Protein AF-A0AAE3QG99-F1 (afdb_monomer_lite)

pLDDT: mean 79.98, std 4.92, range [63.59, 88.38]

Structure (mmCIF, N/CA/C/O backbone):
data_AF-A0AAE3QG99-F1
#
_entry.id   AF-A0AAE3QG99-F1
#
loop_
_atom_site.group_PDB
_atom_site.id
_atom_site.type_symbol
_atom_site.label_atom_id
_atom_site.label_alt_id
_atom_site.label_comp_id
_atom_site.label_asym_id
_atom_site.label_entity_id
_atom_site.label_seq_id
_atom_site.pdbx_PDB_ins_code
_atom_site.Cartn_x
_atom_site.Cartn_y
_atom_site.Cartn_z
_atom_site.occupancy
_atom_site.B_iso_or_equiv
_atom_site.auth_seq_id
_atom_site.auth_comp_id
_atom_site.auth_asym_id
_atom_site.auth_atom_id
_atom_site.pdbx_PDB_model_num
ATOM 1 N N . PRO A 1 1 ? -5.738 2.197 25.351 1.00 63.59 1 PRO A N 1
ATOM 2 C CA . PRO A 1 1 ? -6.667 2.036 24.198 1.00 63.59 1 PRO A CA 1
ATOM 3 C C . PRO A 1 1 ? -6.330 2.986 23.037 1.00 63.59 1 PRO A C 1
ATOM 5 O O . PRO A 1 1 ? -6.102 2.501 21.938 1.00 63.59 1 PRO A O 1
ATOM 8 N N . VAL A 1 2 ? -6.209 4.296 23.289 1.00 74.62 2 VAL A N 1
ATOM 9 C CA . VAL A 1 2 ? -5.897 5.314 22.260 1.00 74.62 2 VAL A CA 1
ATOM 10 C C . VAL A 1 2 ? -4.531 5.086 21.601 1.00 74.62 2 VAL A C 1
ATOM 12 O O . VAL A 1 2 ? -4.449 5.044 20.381 1.00 74.62 2 VAL A O 1
ATOM 15 N N . ILE A 1 3 ? -3.484 4.822 22.392 1.00 79.38 3 ILE A N 1
ATOM 16 C CA . ILE A 1 3 ? -2.118 4.557 21.891 1.00 79.38 3 ILE A CA 1
ATOM 17 C C . ILE A 1 3 ? -2.089 3.383 20.900 1.00 79.38 3 ILE A C 1
ATOM 19 O O . ILE A 1 3 ? -1.436 3.456 19.867 1.00 79.38 3 ILE A O 1
ATOM 23 N N . ARG A 1 4 ? -2.846 2.315 21.177 1.00 75.12 4 ARG A N 1
ATOM 24 C CA . ARG A 1 4 ? -2.943 1.144 20.295 1.00 75.12 4 ARG A CA 1
ATOM 25 C C . ARG A 1 4 ? -3.604 1.495 18.965 1.00 75.12 4 ARG A C 1
ATOM 27 O O . ARG A 1 4 ? -3.134 1.050 17.927 1.00 75.12 4 ARG A O 1
ATOM 34 N N . THR A 1 5 ? -4.680 2.277 18.989 1.00 74.25 5 THR A N 1
ATOM 35 C CA . 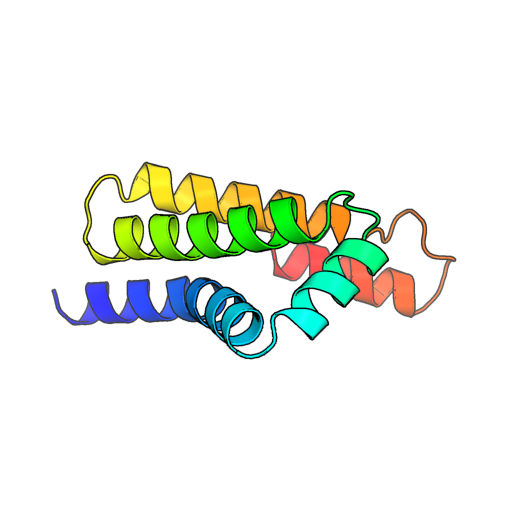THR A 1 5 ? -5.357 2.702 17.760 1.00 74.25 5 THR A CA 1
ATOM 36 C C . THR A 1 5 ? -4.454 3.610 16.937 1.00 74.25 5 THR A C 1
ATOM 38 O O . THR A 1 5 ? -4.329 3.381 15.746 1.00 74.25 5 THR A O 1
ATOM 41 N N . VAL A 1 6 ? -3.766 4.566 17.568 1.00 77.75 6 VAL A N 1
ATOM 42 C CA . VAL A 1 6 ? -2.819 5.468 16.893 1.00 77.75 6 VAL A CA 1
ATOM 43 C C . VAL A 1 6 ? -1.642 4.696 16.292 1.00 77.75 6 VAL A C 1
ATOM 45 O O . VAL A 1 6 ? -1.295 4.940 15.144 1.00 77.75 6 VAL A O 1
ATOM 48 N N . ALA A 1 7 ? -1.077 3.721 17.010 1.00 79.44 7 ALA A N 1
ATOM 49 C CA . ALA A 1 7 ? -0.001 2.877 16.490 1.00 79.44 7 ALA A CA 1
ATOM 50 C C . ALA A 1 7 ? -0.448 2.039 15.280 1.00 79.44 7 ALA A C 1
ATOM 52 O O . ALA A 1 7 ? 0.277 1.944 14.295 1.00 79.44 7 ALA A O 1
ATOM 53 N N . LEU A 1 8 ? -1.660 1.470 15.320 1.00 75.94 8 LEU A N 1
ATOM 54 C CA . LEU A 1 8 ? -2.228 0.741 14.181 1.00 75.94 8 LEU A CA 1
ATOM 55 C C . LEU A 1 8 ? -2.533 1.665 13.000 1.00 75.94 8 LEU A C 1
ATOM 57 O O . LEU A 1 8 ? -2.324 1.281 11.859 1.00 75.94 8 LEU A O 1
ATOM 61 N N . LEU A 1 9 ? -2.996 2.885 13.268 1.00 76.62 9 LEU A N 1
ATOM 62 C CA . LEU A 1 9 ? -3.250 3.887 12.236 1.00 76.62 9 LEU A CA 1
ATOM 63 C C . LEU A 1 9 ? -1.942 4.335 11.575 1.00 76.62 9 LEU A C 1
ATOM 65 O O . LEU A 1 9 ? -1.903 4.459 10.360 1.00 76.62 9 LEU A O 1
ATOM 69 N N . ALA A 1 10 ? -0.868 4.501 12.352 1.00 77.88 10 ALA A N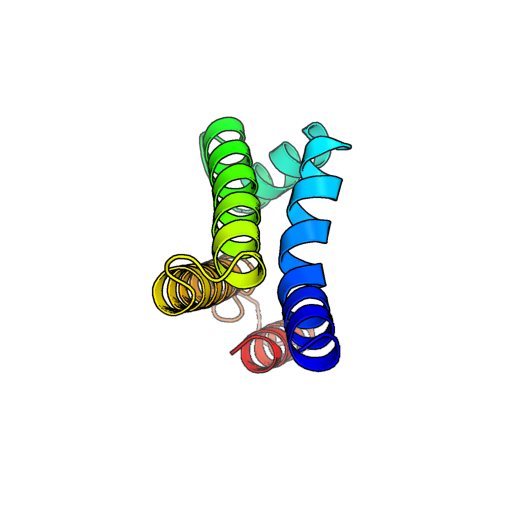 1
ATOM 70 C CA . ALA A 1 10 ? 0.467 4.798 11.841 1.00 77.88 10 ALA A CA 1
ATOM 71 C C . ALA A 1 10 ? 1.029 3.644 10.992 1.00 77.88 10 ALA A C 1
ATOM 73 O O . ALA A 1 10 ? 1.554 3.887 9.912 1.00 77.88 10 ALA A O 1
ATOM 74 N N . LEU A 1 11 ? 0.849 2.391 11.429 1.00 79.88 11 LEU A N 1
ATOM 75 C CA . LEU A 1 11 ? 1.195 1.197 10.644 1.00 79.88 11 LEU A CA 1
ATOM 76 C C . LEU A 1 11 ? 0.394 1.109 9.336 1.00 79.88 11 LEU A C 1
ATOM 78 O O . LEU A 1 11 ? 0.947 0.769 8.296 1.00 79.88 11 LEU A O 1
ATOM 82 N N . CYS A 1 12 ? -0.900 1.440 9.371 1.00 81.00 12 CYS A N 1
ATOM 83 C CA . CYS A 1 12 ? -1.760 1.453 8.187 1.00 81.00 12 CYS A CA 1
ATOM 84 C C . CYS A 1 12 ? -1.614 2.722 7.334 1.00 81.00 12 CYS A C 1
ATOM 86 O O . CYS A 1 12 ? -2.187 2.778 6.251 1.00 81.00 12 CYS A O 1
ATOM 88 N N . ALA A 1 13 ? -0.876 3.742 7.779 1.00 80.00 13 ALA A N 1
ATOM 89 C CA . ALA A 1 13 ? -0.839 5.037 7.103 1.00 80.00 13 ALA A CA 1
ATOM 90 C C . ALA A 1 13 ? -0.305 4.920 5.670 1.00 80.00 13 ALA A C 1
ATOM 92 O O . ALA A 1 13 ? -0.909 5.479 4.758 1.00 80.00 13 ALA A O 1
ATOM 93 N N . ALA A 1 14 ? 0.756 4.132 5.461 1.00 80.31 14 ALA A N 1
ATOM 94 C CA . ALA A 1 14 ? 1.301 3.858 4.130 1.00 80.31 14 ALA A CA 1
ATOM 95 C C . ALA A 1 14 ? 0.261 3.186 3.209 1.00 80.31 14 ALA A C 1
ATOM 97 O O . ALA A 1 14 ? 0.068 3.607 2.070 1.00 80.31 14 ALA A O 1
ATOM 98 N N . TYR A 1 15 ? -0.487 2.220 3.749 1.00 80.38 15 TYR A N 1
ATOM 99 C CA . TYR A 1 15 ? -1.540 1.480 3.043 1.00 80.38 15 TYR A CA 1
ATOM 100 C C . TYR A 1 15 ? -2.817 2.290 2.796 1.00 80.38 15 TYR A C 1
ATOM 102 O O . TYR A 1 15 ? -3.634 1.907 1.973 1.00 80.38 15 TYR A O 1
ATOM 110 N N . ILE A 1 16 ? -3.035 3.397 3.507 1.00 81.19 16 ILE A N 1
ATOM 111 C CA . ILE A 1 16 ? -4.164 4.308 3.260 1.00 81.19 16 ILE A CA 1
ATOM 112 C C . ILE A 1 16 ? -3.746 5.413 2.284 1.00 81.19 16 ILE A C 1
ATOM 114 O O . ILE A 1 16 ? -4.522 5.810 1.414 1.00 81.19 16 ILE A O 1
ATOM 118 N N . GLN A 1 17 ? -2.510 5.898 2.409 1.00 86.31 17 GLN A N 1
ATOM 119 C CA . GLN A 1 17 ? -1.973 6.968 1.580 1.00 86.31 17 GLN A CA 1
ATOM 120 C C . GLN A 1 17 ? -1.817 6.546 0.112 1.00 86.31 17 GLN A C 1
ATOM 122 O O . GLN A 1 17 ? -2.196 7.327 -0.758 1.00 86.31 17 GLN A O 1
ATOM 127 N N . GLY A 1 18 ? -1.344 5.325 -0.169 1.00 83.44 18 GLY A N 1
ATOM 128 C CA . GLY A 1 18 ? -1.205 4.801 -1.537 1.00 83.44 18 GLY A CA 1
ATOM 129 C C . GLY A 1 18 ? -2.520 4.762 -2.340 1.00 83.44 18 GLY A C 1
ATOM 130 O O . GLY A 1 18 ? -2.589 5.325 -3.433 1.00 83.44 18 GLY A O 1
ATOM 131 N N . PRO A 1 19 ? -3.608 4.169 -1.819 1.00 82.38 19 PRO A N 1
ATOM 132 C CA . PRO A 1 19 ? -4.918 4.196 -2.466 1.00 82.38 19 PRO A CA 1
ATOM 133 C C . PRO A 1 19 ? -5.472 5.598 -2.653 1.00 82.38 19 PRO A C 1
ATOM 135 O O . PRO A 1 19 ? -6.053 5.887 -3.694 1.00 82.38 19 PRO A O 1
ATOM 138 N N . LEU A 1 20 ? -5.312 6.473 -1.654 1.00 84.75 20 LEU A N 1
ATOM 139 C CA . LEU A 1 20 ? -5.797 7.848 -1.739 1.00 84.75 20 LEU A CA 1
ATOM 140 C C . LEU A 1 20 ? -5.130 8.581 -2.900 1.00 84.75 20 LEU A C 1
ATOM 142 O O . LEU A 1 20 ? -5.835 9.189 -3.703 1.00 84.75 20 LEU A O 1
ATOM 146 N N . THR A 1 21 ? -3.806 8.483 -3.044 1.00 85.12 21 THR A N 1
ATOM 147 C CA . THR A 1 21 ? -3.114 9.098 -4.183 1.00 85.12 21 THR A CA 1
ATOM 148 C C . THR A 1 21 ? -3.574 8.497 -5.506 1.00 85.12 21 THR A C 1
ATOM 150 O O . THR A 1 21 ? -3.820 9.253 -6.438 1.00 85.12 21 THR A O 1
ATOM 153 N N . LYS A 1 22 ? -3.810 7.179 -5.578 1.00 80.75 22 LYS A N 1
ATOM 154 C CA . LYS A 1 22 ? -4.370 6.523 -6.776 1.00 80.75 22 LYS A CA 1
ATOM 155 C C . LYS A 1 22 ? -5.820 6.918 -7.086 1.00 80.75 22 LYS A C 1
ATOM 157 O O . LYS A 1 22 ? -6.216 6.890 -8.244 1.00 80.75 22 LYS A O 1
ATOM 162 N N . ILE A 1 23 ? -6.625 7.280 -6.086 1.00 83.94 23 ILE A N 1
ATOM 163 C CA . ILE A 1 23 ? -7.991 7.797 -6.286 1.00 83.94 23 ILE A CA 1
ATOM 164 C C . ILE A 1 23 ? -7.943 9.231 -6.826 1.00 83.94 23 ILE A C 1
ATOM 166 O O . ILE A 1 23 ? -8.703 9.565 -7.734 1.00 83.94 23 ILE A O 1
ATOM 170 N N . PHE A 1 24 ? -7.059 10.074 -6.282 1.00 85.69 24 PHE A N 1
ATOM 171 C CA . PHE A 1 24 ? -6.893 11.455 -6.743 1.00 85.69 24 PHE A CA 1
ATOM 172 C C . PHE A 1 24 ? -6.186 11.548 -8.102 1.00 85.69 24 PHE A C 1
ATOM 174 O O . PHE A 1 24 ? -6.494 12.450 -8.877 1.00 85.69 24 PHE A O 1
ATOM 181 N N . ASP A 1 25 ? -5.295 10.605 -8.412 1.00 85.44 25 ASP A N 1
ATOM 182 C CA . ASP A 1 25 ? -4.616 10.479 -9.700 1.00 85.44 25 ASP A CA 1
ATOM 183 C C . ASP A 1 25 ? -4.771 9.067 -10.283 1.00 85.44 25 ASP A C 1
ATOM 185 O O . ASP A 1 25 ? -3.848 8.247 -10.339 1.00 85.44 25 ASP A O 1
ATOM 189 N N . PHE A 1 26 ? -5.988 8.779 -10.745 1.00 83.19 26 PHE A N 1
ATOM 190 C CA . PHE A 1 26 ? -6.302 7.485 -11.348 1.00 83.19 26 PHE A CA 1
ATOM 191 C C . PHE A 1 26 ? -5.543 7.251 -12.662 1.00 83.19 26 PHE A C 1
ATOM 193 O O . PHE A 1 26 ? -5.218 6.114 -12.994 1.00 83.19 26 PHE A O 1
ATOM 200 N N . ASN A 1 27 ? -5.206 8.315 -13.400 1.00 82.69 27 ASN A N 1
ATOM 201 C CA . ASN A 1 27 ? -4.402 8.196 -14.618 1.00 82.69 27 ASN A CA 1
ATOM 202 C C . ASN A 1 27 ? -2.957 7.792 -14.296 1.00 82.69 27 ASN A C 1
ATOM 204 O O . ASN A 1 27 ? -2.419 6.910 -14.968 1.00 82.69 27 ASN A O 1
ATOM 208 N N . GLY A 1 28 ? -2.361 8.363 -13.245 1.00 80.50 28 GLY A N 1
ATOM 209 C CA . GLY A 1 28 ? -1.073 7.919 -12.711 1.00 80.50 28 GLY A CA 1
ATOM 210 C C . GLY A 1 28 ? -1.103 6.451 -12.279 1.00 80.50 28 GLY A C 1
ATOM 211 O O . GLY A 1 28 ? -0.228 5.675 -12.662 1.00 80.50 28 GLY A O 1
ATOM 212 N N . ALA A 1 29 ? -2.173 6.021 -11.599 1.00 80.31 29 ALA A N 1
ATOM 213 C CA . ALA A 1 29 ? -2.353 4.622 -11.205 1.00 80.31 29 ALA A CA 1
ATOM 214 C C . ALA A 1 29 ? -2.416 3.664 -12.412 1.00 80.31 29 ALA A C 1
ATOM 216 O O . ALA A 1 29 ? -1.835 2.578 -12.383 1.00 80.31 29 ALA A O 1
ATOM 217 N N . LEU A 1 30 ? -3.096 4.060 -13.494 1.00 83.88 30 LEU A N 1
ATOM 218 C CA . LEU A 1 30 ? -3.131 3.287 -14.739 1.00 83.88 30 LEU A CA 1
ATOM 219 C C . LEU A 1 30 ? -1.752 3.212 -15.402 1.00 83.88 30 LEU A C 1
ATOM 221 O O . LEU A 1 30 ? -1.385 2.158 -15.922 1.00 83.88 30 LEU A O 1
ATOM 225 N N . ALA A 1 31 ? -0.990 4.308 -15.390 1.00 81.38 31 ALA A N 1
ATOM 226 C CA . ALA A 1 31 ? 0.361 4.346 -15.936 1.00 81.38 31 ALA A CA 1
ATOM 227 C C . ALA A 1 31 ? 1.314 3.420 -15.163 1.00 81.38 31 ALA A C 1
ATOM 229 O O . ALA A 1 31 ? 2.058 2.671 -15.793 1.00 81.38 31 ALA A O 1
ATOM 230 N N . GLU A 1 32 ? 1.235 3.392 -13.829 1.00 75.88 32 GLU A N 1
ATOM 231 C CA . GLU A 1 32 ? 1.990 2.448 -12.993 1.00 75.88 32 GLU A CA 1
ATOM 232 C C . GLU A 1 32 ? 1.631 0.993 -13.306 1.00 75.88 32 GLU A C 1
ATOM 234 O O . GLU A 1 32 ? 2.515 0.175 -13.547 1.00 75.88 32 GLU A O 1
ATOM 239 N N . MET A 1 33 ? 0.339 0.649 -13.347 1.00 83.00 33 MET A N 1
ATOM 240 C CA . MET A 1 33 ? -0.084 -0.728 -13.635 1.00 83.00 33 MET A CA 1
ATOM 241 C C . MET A 1 33 ? 0.351 -1.176 -15.038 1.00 83.00 33 MET A C 1
ATOM 243 O O . MET A 1 33 ? 0.797 -2.310 -15.205 1.00 83.00 33 MET A O 1
ATOM 247 N N . ASN A 1 34 ? 0.288 -0.283 -16.033 1.00 81.38 34 ASN A N 1
ATOM 248 C CA . ASN A 1 34 ? 0.816 -0.547 -17.374 1.00 81.38 34 ASN A CA 1
ATOM 249 C C . ASN A 1 34 ? 2.345 -0.700 -17.369 1.00 81.38 34 ASN A C 1
ATOM 251 O O . ASN A 1 34 ? 2.865 -1.568 -18.065 1.00 81.38 34 ASN A O 1
ATOM 255 N N . HIS A 1 35 ? 3.065 0.095 -16.572 1.00 77.62 35 HIS A N 1
ATOM 256 C CA . HIS A 1 35 ? 4.514 -0.038 -16.407 1.00 77.62 35 HIS A CA 1
ATOM 257 C C . HIS A 1 35 ? 4.896 -1.400 -15.806 1.00 77.62 35 HIS A C 1
ATOM 259 O O . HIS A 1 35 ? 5.844 -2.031 -16.266 1.00 77.62 35 HIS A O 1
ATOM 265 N N . PHE A 1 36 ? 4.108 -1.901 -14.850 1.00 74.88 36 PHE A N 1
ATOM 266 C CA . PHE A 1 36 ? 4.272 -3.246 -14.290 1.00 74.88 36 PHE A CA 1
ATOM 267 C C . PHE A 1 36 ? 3.734 -4.372 -15.194 1.00 74.88 36 PHE A C 1
ATOM 269 O O . PHE A 1 36 ? 3.860 -5.547 -14.847 1.00 74.88 36 PHE A O 1
ATOM 276 N N . GLY A 1 37 ? 3.150 -4.049 -16.354 1.00 76.81 37 GLY A N 1
ATOM 277 C CA . GLY A 1 37 ? 2.604 -5.025 -17.301 1.00 76.81 37 GLY A CA 1
ATOM 278 C C . GLY A 1 37 ? 1.301 -5.693 -16.844 1.00 76.81 37 GLY A C 1
ATOM 279 O O . GLY A 1 37 ? 0.923 -6.738 -17.375 1.00 76.81 37 GLY A O 1
ATOM 280 N N . LEU A 1 38 ? 0.600 -5.115 -15.865 1.00 74.12 38 LEU A N 1
ATOM 281 C CA . LEU A 1 38 ? -0.649 -5.645 -15.321 1.00 74.12 38 LEU A CA 1
ATOM 282 C C . LEU A 1 38 ? -1.837 -5.208 -16.186 1.00 74.12 38 LEU A C 1
ATOM 284 O O . LEU A 1 38 ? -2.380 -4.115 -16.027 1.00 74.12 38 LEU A O 1
ATOM 288 N N . HIS A 1 39 ? -2.273 -6.087 -17.092 1.00 78.50 39 HIS A N 1
ATOM 289 C CA . HIS A 1 39 ? -3.462 -5.878 -17.923 1.00 78.50 39 HIS A CA 1
ATOM 290 C C . HIS A 1 39 ? -4.635 -6.745 -17.448 1.00 78.50 39 HIS A C 1
ATOM 292 O O . HIS A 1 39 ? -4.464 -7.957 -17.312 1.00 78.50 39 HIS A O 1
ATOM 298 N N . PRO A 1 40 ? -5.840 -6.173 -17.247 1.00 82.06 40 PRO A N 1
ATOM 299 C CA . PRO A 1 40 ? -6.235 -4.776 -17.474 1.00 82.06 40 PRO A CA 1
ATOM 300 C C . PRO A 1 40 ? -5.846 -3.836 -16.315 1.00 82.06 40 PRO A C 1
ATOM 302 O O . PRO A 1 40 ? -6.276 -4.044 -15.180 1.00 82.06 40 PRO A O 1
ATOM 305 N N . ALA A 1 41 ? -5.125 -2.749 -16.614 1.00 81.44 41 ALA A N 1
ATOM 306 C CA . ALA A 1 41 ? -4.611 -1.801 -15.617 1.00 81.44 41 ALA A CA 1
ATOM 307 C C . ALA A 1 41 ? -5.693 -1.236 -14.682 1.00 81.44 41 ALA A C 1
ATOM 309 O O . ALA A 1 41 ? -5.502 -1.183 -13.470 1.00 81.44 41 ALA A O 1
ATOM 310 N N . ALA A 1 42 ? -6.859 -0.874 -15.228 1.00 80.25 42 ALA A N 1
ATOM 311 C CA . ALA A 1 42 ? -7.966 -0.326 -14.442 1.00 80.25 42 ALA A CA 1
ATOM 312 C C . ALA A 1 42 ? -8.527 -1.333 -13.432 1.00 80.25 42 ALA A C 1
ATOM 314 O O . ALA A 1 42 ? -8.866 -0.957 -12.312 1.00 80.25 42 ALA A O 1
ATOM 315 N N . PHE A 1 43 ? -8.596 -2.613 -13.808 1.00 83.62 43 PHE A N 1
ATOM 316 C CA . PHE A 1 43 ? -9.082 -3.663 -12.919 1.00 83.62 43 PHE A CA 1
ATOM 317 C C . PHE A 1 43 ? -8.124 -3.852 -11.743 1.00 83.62 43 PHE A C 1
ATOM 319 O O . PHE A 1 43 ? -8.550 -3.792 -10.593 1.00 83.62 43 PHE A O 1
ATOM 326 N N . PHE A 1 44 ? -6.826 -3.996 -12.023 1.00 83.00 44 PHE A N 1
ATOM 327 C CA . PHE A 1 44 ? -5.818 -4.133 -10.973 1.00 83.00 44 PHE A CA 1
ATOM 328 C C . PHE A 1 44 ? -5.739 -2.892 -10.082 1.00 83.00 44 PHE A C 1
ATOM 330 O O . PHE A 1 44 ? -5.733 -3.038 -8.863 1.00 83.00 44 PHE A O 1
ATOM 337 N N . ALA A 1 45 ? -5.773 -1.682 -10.650 1.00 84.19 45 ALA A N 1
ATOM 338 C CA . ALA A 1 45 ? -5.776 -0.446 -9.869 1.00 84.19 45 ALA A CA 1
ATOM 339 C C . ALA A 1 45 ? -6.954 -0.399 -8.881 1.00 84.19 45 ALA A C 1
ATOM 341 O O . ALA A 1 45 ? -6.745 -0.174 -7.691 1.00 84.19 45 ALA A O 1
ATOM 342 N N . VAL A 1 46 ? -8.178 -0.678 -9.345 1.00 85.88 46 VAL A N 1
ATOM 343 C CA . VAL A 1 46 ? -9.376 -0.687 -8.487 1.00 85.88 46 VAL A CA 1
ATOM 344 C C . VAL A 1 46 ? -9.293 -1.779 -7.423 1.00 85.88 46 VAL A C 1
ATOM 346 O O . VAL A 1 46 ? -9.592 -1.512 -6.261 1.00 85.88 46 VAL A O 1
ATOM 349 N N . VAL A 1 47 ? -8.864 -2.992 -7.788 1.00 87.06 47 VAL A N 1
ATOM 350 C CA . VAL A 1 47 ? -8.721 -4.107 -6.839 1.00 87.06 47 VAL A CA 1
ATOM 351 C C . VAL A 1 47 ? -7.728 -3.757 -5.734 1.00 87.06 47 VAL A C 1
ATOM 353 O O . VAL A 1 47 ? -8.048 -3.955 -4.566 1.00 87.06 47 VAL A O 1
ATOM 356 N N . VAL A 1 48 ? -6.568 -3.194 -6.080 1.00 86.12 48 VAL A N 1
ATOM 357 C CA . VAL A 1 48 ? -5.545 -2.787 -5.106 1.00 86.12 48 VAL A CA 1
ATOM 358 C C . VAL A 1 48 ? -6.075 -1.696 -4.177 1.00 86.12 48 VAL A C 1
ATOM 360 O O . VAL A 1 48 ? -6.005 -1.857 -2.962 1.00 86.12 48 VAL A O 1
ATOM 363 N N . ILE A 1 49 ? -6.692 -0.644 -4.727 1.00 87.00 49 ILE A N 1
ATOM 364 C CA . ILE A 1 49 ? -7.285 0.453 -3.942 1.00 87.00 49 ILE A CA 1
ATOM 365 C C . ILE A 1 49 ? -8.306 -0.088 -2.934 1.00 87.00 49 ILE A C 1
ATOM 367 O O . ILE A 1 49 ? -8.249 0.230 -1.746 1.00 87.00 49 ILE A O 1
ATOM 371 N N . VAL A 1 50 ? -9.250 -0.913 -3.400 1.00 88.38 50 VAL A N 1
ATOM 372 C CA . VAL A 1 50 ? -10.302 -1.479 -2.546 1.00 88.38 50 VAL A CA 1
ATOM 373 C C . VAL A 1 50 ? -9.700 -2.403 -1.491 1.00 88.38 50 VAL A C 1
ATOM 375 O O . VAL A 1 50 ? -10.108 -2.348 -0.332 1.00 88.38 50 VAL A O 1
ATOM 378 N N . PHE A 1 51 ? -8.725 -3.228 -1.868 1.00 87.62 51 PHE A N 1
ATOM 379 C CA . PHE A 1 51 ? -8.076 -4.174 -0.971 1.00 87.62 51 PHE A CA 1
ATOM 380 C C . PHE A 1 51 ? -7.310 -3.473 0.155 1.00 87.62 51 PHE A C 1
ATOM 382 O O . PHE A 1 51 ? -7.540 -3.778 1.324 1.00 87.62 51 PH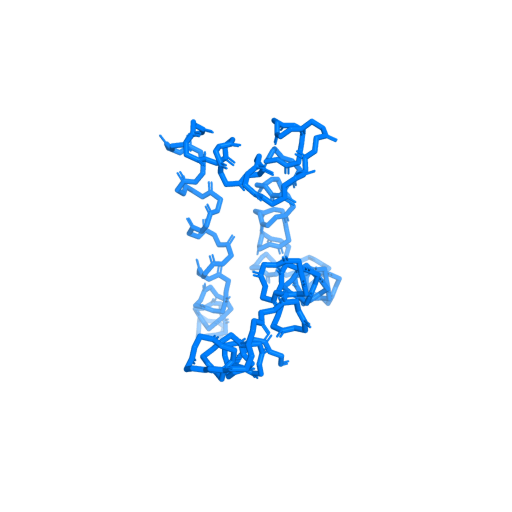E A O 1
ATOM 389 N N . GLU A 1 52 ? -6.449 -2.509 -0.173 1.00 88.00 52 GLU A N 1
ATOM 390 C CA . GLU A 1 52 ? -5.647 -1.767 0.804 1.00 88.00 52 GLU A CA 1
ATOM 391 C C . GLU A 1 52 ? -6.531 -0.980 1.784 1.00 88.00 52 GLU A C 1
ATOM 393 O O . GLU A 1 52 ? -6.310 -1.029 2.999 1.00 88.00 52 GLU A O 1
ATOM 398 N N . LEU A 1 53 ? -7.592 -0.326 1.290 1.00 87.75 53 LEU A N 1
ATOM 399 C CA . LEU A 1 53 ? -8.544 0.399 2.136 1.00 87.75 53 LEU A CA 1
ATOM 400 C C . LEU A 1 53 ? -9.379 -0.542 3.013 1.00 87.75 53 LEU A C 1
ATOM 402 O O . LEU A 1 53 ? -9.532 -0.284 4.209 1.00 87.75 53 LEU A O 1
ATOM 406 N N . ALA A 1 54 ? -9.894 -1.645 2.463 1.00 87.00 54 ALA A N 1
ATOM 407 C CA . ALA A 1 54 ? -10.692 -2.608 3.221 1.00 87.00 54 ALA A CA 1
ATOM 408 C C . ALA A 1 54 ? -9.854 -3.322 4.292 1.00 87.00 54 ALA A C 1
ATOM 410 O O . ALA A 1 54 ? -10.299 -3.473 5.433 1.00 87.00 54 ALA A O 1
ATOM 411 N N . ALA A 1 55 ? -8.628 -3.727 3.954 1.00 85.25 55 ALA A N 1
ATOM 412 C CA . ALA A 1 55 ? -7.720 -4.378 4.887 1.00 85.25 55 ALA A CA 1
ATOM 413 C C . ALA A 1 55 ? -7.257 -3.413 5.988 1.00 85.25 55 ALA A C 1
ATOM 415 O O . ALA A 1 55 ? -7.311 -3.768 7.168 1.00 85.25 55 ALA A O 1
ATOM 416 N N . SER A 1 56 ? -6.927 -2.164 5.641 1.00 83.75 56 SER A N 1
ATOM 417 C CA . SER A 1 56 ? -6.625 -1.114 6.624 1.00 83.75 56 SER A CA 1
ATOM 418 C C . SER A 1 56 ? -7.818 -0.840 7.546 1.00 83.75 56 SER A C 1
ATOM 420 O O . SER A 1 56 ? -7.659 -0.761 8.766 1.00 83.75 56 SER A O 1
ATOM 422 N N . ALA A 1 57 ? -9.039 -0.780 7.004 1.00 84.75 57 ALA A N 1
ATOM 423 C CA . ALA A 1 57 ? -10.255 -0.602 7.793 1.00 84.75 57 ALA A CA 1
ATOM 424 C C . ALA A 1 57 ? -10.515 -1.780 8.750 1.00 84.75 57 ALA A C 1
ATOM 426 O O . ALA A 1 57 ? -10.878 -1.556 9.907 1.00 84.75 57 ALA A O 1
ATOM 427 N N . MET A 1 58 ? -10.280 -3.029 8.328 1.00 84.00 58 MET A N 1
ATOM 428 C CA . MET A 1 58 ? -10.361 -4.215 9.198 1.00 84.00 58 MET A CA 1
ATOM 429 C C . MET A 1 58 ? -9.330 -4.162 10.338 1.00 84.00 58 MET A C 1
ATOM 431 O O . MET A 1 58 ? -9.662 -4.393 11.506 1.00 84.00 58 MET A O 1
ATOM 435 N N . VAL A 1 59 ? -8.087 -3.772 10.039 1.00 83.56 59 VAL A N 1
ATOM 436 C CA . VAL A 1 59 ? -7.027 -3.640 11.050 1.00 83.56 59 VAL A CA 1
ATOM 437 C C . VAL A 1 59 ? -7.341 -2.528 12.059 1.00 83.56 59 VAL A C 1
ATOM 439 O O . VAL A 1 59 ? -7.196 -2.729 13.271 1.00 83.56 59 VAL A O 1
ATOM 442 N N . VAL A 1 60 ? -7.821 -1.369 11.604 1.00 81.38 60 VAL A N 1
ATOM 443 C CA . VAL A 1 60 ? -8.148 -0.236 12.484 1.00 81.38 60 VAL A CA 1
ATOM 444 C C . VAL A 1 60 ? -9.409 -0.513 13.310 1.00 81.38 60 VAL A C 1
ATOM 446 O O . VAL A 1 60 ? -9.372 -0.344 14.532 1.00 81.38 60 VAL A O 1
ATOM 449 N N . SER A 1 61 ? -10.487 -1.014 12.695 1.00 81.12 61 SER A N 1
ATOM 450 C CA . SER A 1 61 ? -11.756 -1.331 13.380 1.00 81.12 61 SER A CA 1
ATOM 451 C C . SER A 1 61 ? -11.620 -2.472 14.390 1.00 81.12 61 SER A C 1
ATOM 453 O O . SER A 1 61 ? -12.321 -2.509 15.399 1.00 81.12 61 SER A O 1
ATOM 455 N N . GLY A 1 62 ? -10.672 -3.385 14.172 1.00 74.25 62 GLY A N 1
ATOM 456 C CA . GLY A 1 62 ? -10.469 -4.543 15.033 1.00 74.25 62 GLY A CA 1
ATOM 457 C C . GLY A 1 62 ? -11.261 -5.777 14.652 1.00 74.25 62 GLY A C 1
ATOM 458 O O . GLY A 1 62 ? -11.064 -6.814 15.286 1.00 74.25 62 GLY A O 1
ATOM 459 N N . PHE A 1 63 ? -12.089 -5.687 13.617 1.00 73.94 63 PHE A N 1
ATOM 460 C CA . PHE A 1 63 ? -12.805 -6.816 13.052 1.00 7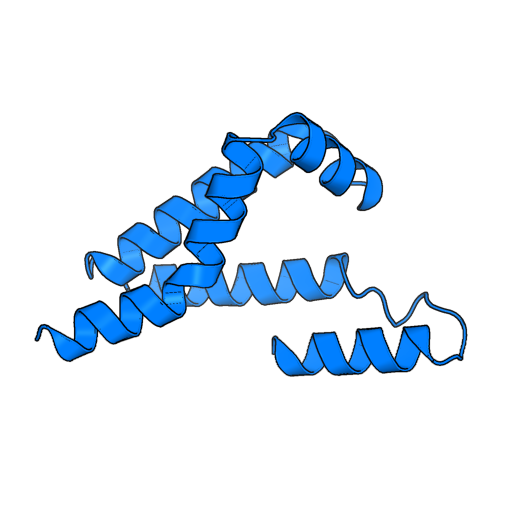3.94 63 PHE A CA 1
ATOM 461 C C . PHE A 1 63 ? -11.866 -7.601 12.125 1.00 73.94 63 PHE A C 1
ATOM 463 O O . PHE A 1 63 ? -11.321 -7.040 11.181 1.00 73.94 63 PHE A O 1
ATOM 470 N N . LEU A 1 64 ? -11.616 -8.882 12.429 1.00 77.88 64 LEU A N 1
ATOM 471 C CA . LEU A 1 64 ? -10.682 -9.747 11.682 1.00 77.88 64 LEU A CA 1
ATOM 472 C C . LEU A 1 64 ? -9.265 -9.152 11.501 1.00 77.88 64 LEU A C 1
ATOM 474 O O . LEU A 1 64 ? -8.604 -9.358 10.486 1.00 77.88 64 LEU A O 1
ATOM 478 N N . ARG A 1 65 ? -8.751 -8.465 12.531 1.00 79.00 65 ARG A N 1
ATOM 479 C CA . ARG A 1 65 ? -7.424 -7.811 12.533 1.00 79.00 65 ARG A CA 1
ATOM 480 C C . ARG A 1 65 ? -6.287 -8.675 11.983 1.00 79.00 65 ARG A C 1
ATOM 482 O O . ARG A 1 65 ? -5.445 -8.172 11.252 1.00 79.00 65 ARG A O 1
ATOM 489 N N . TRP A 1 66 ? -6.264 -9.958 12.342 1.00 81.12 66 TRP A N 1
ATOM 490 C CA . TRP A 1 66 ? -5.238 -10.896 11.884 1.00 81.12 66 TRP A CA 1
ATOM 491 C C . TRP A 1 66 ? -5.342 -11.185 10.384 1.00 81.12 66 TRP A C 1
ATOM 493 O O . TRP A 1 66 ? -4.325 -11.212 9.701 1.00 81.12 66 TRP A O 1
ATOM 503 N N . LEU A 1 67 ? -6.565 -11.318 9.861 1.00 83.31 67 LEU A N 1
ATOM 504 C CA . LEU A 1 67 ? -6.795 -11.530 8.435 1.00 83.31 67 LEU A CA 1
ATOM 505 C C . LEU A 1 67 ? -6.399 -10.287 7.630 1.00 83.31 67 LEU A C 1
ATOM 507 O O . LEU A 1 67 ? -5.707 -10.415 6.631 1.00 83.31 67 LEU A O 1
ATOM 511 N N . GLY A 1 68 ? -6.777 -9.091 8.097 1.00 81.88 68 GLY A N 1
ATOM 512 C CA . GLY A 1 68 ? -6.380 -7.828 7.470 1.00 81.88 68 GLY A CA 1
ATOM 513 C C . GLY A 1 68 ? -4.863 -7.616 7.487 1.00 81.88 68 GLY A C 1
ATOM 514 O O . GLY A 1 68 ? -4.288 -7.233 6.476 1.00 81.88 68 GLY A O 1
ATOM 515 N N . ALA A 1 69 ? -4.198 -7.933 8.601 1.00 80.88 69 ALA A N 1
ATOM 516 C CA . ALA A 1 69 ? -2.743 -7.835 8.703 1.00 80.88 69 ALA A CA 1
ATOM 517 C C . ALA A 1 69 ? -2.023 -8.834 7.782 1.00 80.88 69 ALA A C 1
ATOM 519 O O . ALA A 1 69 ? -1.076 -8.452 7.103 1.00 80.88 69 ALA A O 1
ATOM 520 N N . LEU A 1 70 ? -2.490 -10.087 7.709 1.00 84.19 70 LEU A N 1
ATOM 521 C CA . LEU A 1 70 ? -1.951 -11.079 6.771 1.00 84.19 70 LEU A CA 1
ATOM 522 C C . LEU A 1 70 ? -2.195 -10.693 5.313 1.00 84.19 70 LEU A C 1
ATOM 524 O O . LEU A 1 70 ? -1.317 -10.876 4.477 1.00 84.19 70 LEU A O 1
ATOM 528 N N . ALA A 1 71 ? -3.375 -10.154 5.017 1.00 84.38 71 ALA A N 1
ATOM 529 C CA . ALA A 1 71 ? -3.739 -9.674 3.694 1.00 84.38 71 ALA A CA 1
ATOM 530 C C . ALA A 1 71 ? -2.807 -8.535 3.246 1.00 84.38 71 ALA A C 1
ATOM 532 O O . ALA A 1 71 ? -2.256 -8.602 2.150 1.00 84.38 71 ALA A O 1
ATOM 533 N N . LEU A 1 72 ? -2.565 -7.544 4.113 1.00 84.94 72 LEU A N 1
ATOM 534 C CA . LEU A 1 72 ? -1.618 -6.457 3.845 1.00 84.94 72 LEU A CA 1
ATOM 535 C C . LEU A 1 72 ? -0.186 -6.973 3.692 1.00 84.94 72 LEU A C 1
ATOM 537 O O . LEU A 1 72 ? 0.472 -6.614 2.727 1.00 84.94 72 LEU A O 1
ATOM 541 N N . ALA A 1 73 ? 0.276 -7.859 4.578 1.00 83.06 73 ALA A N 1
ATOM 542 C CA . ALA A 1 73 ? 1.621 -8.426 4.487 1.00 83.06 73 ALA A CA 1
ATOM 543 C C . ALA A 1 73 ? 1.830 -9.209 3.179 1.00 83.06 73 ALA A C 1
ATOM 545 O O . ALA A 1 73 ? 2.833 -9.023 2.494 1.00 83.06 73 ALA A O 1
ATOM 546 N N . GLY A 1 74 ? 0.861 -10.048 2.799 1.00 84.50 74 GLY A N 1
ATOM 547 C CA . GLY A 1 74 ? 0.898 -10.786 1.538 1.00 84.50 74 GLY A CA 1
ATOM 548 C C . GLY A 1 74 ? 0.867 -9.862 0.322 1.00 84.50 74 GLY A C 1
ATOM 549 O O . GLY A 1 74 ? 1.595 -10.093 -0.640 1.00 84.50 74 GLY A O 1
ATOM 550 N N . PHE A 1 75 ? 0.074 -8.790 0.377 1.00 86.19 75 PHE A N 1
ATOM 551 C CA . PHE A 1 75 ? 0.049 -7.774 -0.670 1.00 86.19 75 PHE A CA 1
ATOM 552 C C . PHE A 1 75 ? 1.386 -7.045 -0.796 1.00 86.19 75 PHE A C 1
ATOM 554 O O . PHE A 1 75 ? 1.897 -6.956 -1.906 1.00 86.19 75 PHE A O 1
ATOM 561 N N . THR A 1 76 ? 1.980 -6.589 0.308 1.00 84.94 76 THR A N 1
ATOM 562 C CA . THR A 1 76 ? 3.294 -5.929 0.302 1.00 84.94 76 THR A CA 1
ATOM 563 C C . THR A 1 76 ? 4.347 -6.832 -0.302 1.00 84.94 76 THR A C 1
ATOM 565 O O . THR A 1 76 ? 5.096 -6.393 -1.164 1.00 84.94 76 THR A O 1
ATOM 568 N N . LEU A 1 77 ? 4.354 -8.110 0.077 1.00 82.62 77 LEU A N 1
ATOM 569 C CA . LEU A 1 77 ? 5.314 -9.077 -0.439 1.00 82.62 77 LEU A CA 1
ATOM 570 C C . LEU A 1 77 ? 5.116 -9.313 -1.945 1.00 82.62 77 LEU A C 1
ATOM 572 O O . LEU A 1 77 ? 6.075 -9.295 -2.706 1.00 82.62 77 LEU A O 1
ATOM 576 N N . LEU A 1 78 ? 3.877 -9.468 -2.417 1.00 81.88 78 LEU A N 1
ATOM 577 C CA . LEU A 1 78 ? 3.605 -9.584 -3.854 1.00 81.88 78 LEU A CA 1
ATOM 578 C C . LEU A 1 78 ? 3.970 -8.303 -4.614 1.00 81.88 78 LEU A C 1
ATOM 580 O O . LEU A 1 78 ? 4.571 -8.375 -5.685 1.00 81.88 78 LEU A O 1
ATOM 584 N N . ALA A 1 79 ? 3.637 -7.138 -4.063 1.00 83.00 79 ALA A N 1
ATOM 585 C CA . ALA A 1 79 ? 3.937 -5.845 -4.657 1.00 83.00 79 ALA A CA 1
ATOM 586 C C . ALA A 1 79 ? 5.448 -5.619 -4.757 1.00 83.00 79 ALA A C 1
ATOM 588 O O . ALA A 1 79 ? 5.918 -5.195 -5.808 1.00 83.00 79 ALA A O 1
ATOM 589 N N . THR A 1 80 ? 6.224 -5.959 -3.726 1.00 81.00 80 THR A N 1
ATOM 590 C CA . THR A 1 80 ? 7.686 -5.830 -3.750 1.00 81.00 80 THR A CA 1
ATOM 591 C C . THR A 1 80 ? 8.322 -6.831 -4.709 1.00 81.00 80 THR A C 1
ATOM 593 O O . THR A 1 80 ? 9.218 -6.442 -5.446 1.00 81.00 80 THR A O 1
ATOM 596 N N . LEU A 1 81 ? 7.831 -8.074 -4.801 1.00 79.38 81 LEU A N 1
ATOM 597 C CA . LEU A 1 81 ? 8.293 -9.038 -5.813 1.00 79.38 81 LEU A CA 1
ATOM 598 C C . LEU A 1 81 ? 8.041 -8.534 -7.252 1.00 79.38 81 LEU A C 1
ATOM 600 O O . LEU A 1 81 ? 8.879 -8.725 -8.132 1.00 79.38 81 LEU A O 1
ATOM 604 N N . ILE A 1 82 ? 6.888 -7.906 -7.510 1.00 75.81 82 ILE A N 1
ATOM 605 C CA . ILE A 1 82 ? 6.524 -7.401 -8.846 1.00 75.81 82 ILE A CA 1
ATOM 606 C C . ILE A 1 82 ? 7.256 -6.095 -9.170 1.00 75.81 82 ILE A C 1
ATOM 608 O O . ILE A 1 82 ? 7.709 -5.914 -10.300 1.00 75.81 82 ILE A O 1
ATOM 612 N N . ALA A 1 83 ? 7.363 -5.186 -8.201 1.00 75.56 83 ALA A N 1
ATOM 613 C CA . ALA A 1 83 ? 7.936 -3.863 -8.407 1.00 75.56 83 ALA A CA 1
ATOM 614 C C . ALA A 1 83 ? 9.467 -3.868 -8.359 1.00 75.56 83 ALA A C 1
ATOM 616 O O . ALA A 1 83 ? 10.118 -3.194 -9.154 1.00 75.56 83 ALA A O 1
ATOM 617 N N . LEU A 1 84 ? 10.056 -4.655 -7.459 1.00 75.31 84 LEU A N 1
ATOM 618 C CA . LEU A 1 84 ? 11.498 -4.745 -7.251 1.00 75.31 84 LEU A CA 1
ATOM 619 C C . LEU A 1 84 ? 12.020 -6.038 -7.873 1.00 75.31 84 LEU A C 1
ATOM 621 O O . LEU A 1 84 ? 12.548 -6.913 -7.189 1.00 75.31 84 LEU A O 1
ATOM 625 N N . ARG A 1 85 ? 11.907 -6.150 -9.201 1.00 73.06 85 ARG A N 1
ATOM 626 C CA . ARG A 1 85 ? 12.466 -7.266 -9.991 1.00 73.06 85 ARG A CA 1
ATOM 627 C C . ARG A 1 85 ? 13.990 -7.164 -10.087 1.00 73.06 85 ARG A C 1
ATOM 629 O O . ARG A 1 85 ? 14.564 -7.169 -11.173 1.00 73.06 85 ARG A O 1
ATOM 636 N N . PHE A 1 86 ? 14.671 -7.072 -8.944 1.00 69.12 86 PHE A N 1
ATOM 637 C CA . PHE A 1 86 ? 16.127 -6.927 -8.847 1.00 69.12 86 PHE A CA 1
ATOM 638 C C . PHE A 1 86 ? 16.879 -8.068 -9.551 1.00 69.12 86 PHE A C 1
ATOM 640 O O . PHE A 1 86 ? 18.026 -7.896 -9.956 1.00 69.12 86 PHE A O 1
ATOM 647 N N . TRP A 1 87 ? 16.238 -9.228 -9.723 1.00 72.62 87 TRP A N 1
ATOM 648 C CA . TRP A 1 87 ? 16.753 -10.367 -10.488 1.00 72.62 87 TRP A CA 1
ATOM 649 C C . TRP A 1 87 ? 16.853 -10.128 -11.999 1.00 72.62 87 TRP A C 1
ATOM 651 O O . TRP A 1 87 ? 17.666 -10.783 -12.644 1.00 72.62 87 TRP A O 1
ATOM 661 N N . GLU A 1 88 ? 16.075 -9.206 -12.564 1.00 71.56 88 GLU A N 1
ATOM 662 C CA . GLU A 1 88 ? 16.120 -8.848 -13.991 1.00 71.56 88 GLU A CA 1
ATOM 663 C C . GLU A 1 88 ? 16.959 -7.599 -14.275 1.00 71.56 88 GLU A C 1
ATOM 665 O O . GLU A 1 88 ? 17.265 -7.303 -15.430 1.00 71.56 88 GLU A O 1
ATOM 670 N N . LEU A 1 89 ? 17.370 -6.881 -13.228 1.00 69.94 89 LEU A N 1
ATOM 671 C CA . LEU A 1 89 ? 18.218 -5.704 -13.351 1.00 69.94 89 LEU A CA 1
ATOM 672 C C . LEU A 1 89 ? 19.685 -6.103 -13.618 1.00 69.94 89 LEU A C 1
ATOM 674 O O . LEU A 1 89 ? 20.209 -7.026 -12.975 1.00 69.94 89 LEU A O 1
ATOM 678 N N . PRO A 1 90 ? 20.387 -5.403 -14.533 1.00 74.25 90 PRO A N 1
ATOM 679 C CA . PRO A 1 90 ? 21.810 -5.618 -14.770 1.00 74.25 90 PRO A CA 1
ATOM 680 C C . PRO A 1 90 ? 22.635 -5.475 -13.479 1.00 74.25 90 PRO A C 1
ATOM 682 O O . PRO A 1 90 ? 22.245 -4.732 -12.574 1.00 74.25 90 PRO A O 1
ATOM 685 N N . PRO A 1 91 ? 23.795 -6.149 -13.364 1.00 68.56 91 PRO A N 1
ATOM 686 C CA . PRO A 1 91 ? 24.699 -5.941 -12.237 1.00 68.56 91 PRO A CA 1
ATOM 687 C C . PRO A 1 91 ? 25.117 -4.462 -12.169 1.00 68.56 91 PRO A C 1
ATOM 689 O O . PRO A 1 91 ? 25.754 -3.954 -13.088 1.00 68.56 91 PRO A O 1
ATOM 692 N N . GLY A 1 92 ? 24.737 -3.766 -11.095 1.00 78.25 92 GLY A N 1
ATOM 693 C CA . GLY A 1 92 ? 24.933 -2.323 -10.955 1.00 78.25 92 GLY A CA 1
ATOM 694 C C . GLY A 1 92 ? 24.323 -1.761 -9.669 1.00 78.25 92 GLY A C 1
ATOM 695 O O . GLY A 1 92 ? 23.773 -2.503 -8.850 1.00 78.25 92 GLY A O 1
ATOM 696 N N . MET A 1 93 ? 24.426 -0.441 -9.493 1.00 76.31 93 MET A N 1
ATOM 697 C CA . MET A 1 9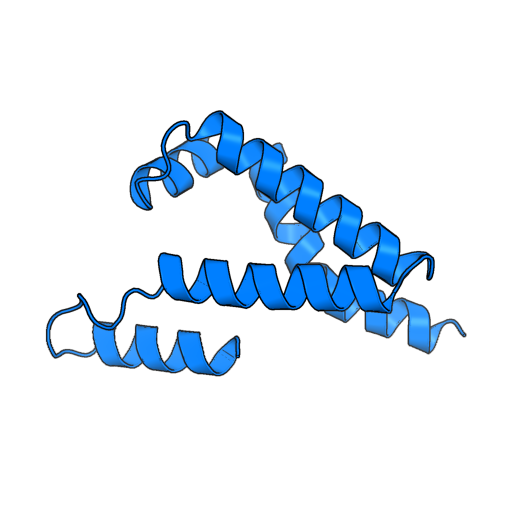3 ? 23.908 0.268 -8.315 1.00 76.31 93 MET A CA 1
ATOM 69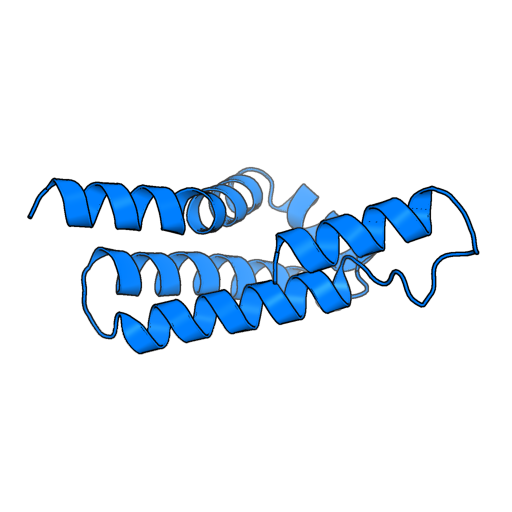8 C C . MET A 1 93 ? 22.380 0.139 -8.188 1.00 76.31 93 MET A C 1
ATOM 700 O O . MET A 1 93 ? 21.885 -0.079 -7.085 1.00 76.31 93 MET A O 1
ATOM 704 N N . ASP A 1 94 ? 21.655 0.133 -9.311 1.00 74.81 94 ASP A N 1
ATOM 705 C CA . ASP A 1 94 ? 20.192 -0.025 -9.345 1.00 74.81 94 ASP A CA 1
ATOM 706 C C . ASP A 1 94 ? 19.733 -1.389 -8.812 1.00 74.81 94 ASP A C 1
ATOM 708 O O . ASP A 1 94 ? 18.752 -1.480 -8.074 1.00 74.81 94 ASP A O 1
ATOM 712 N N . ARG A 1 95 ? 20.485 -2.462 -9.098 1.00 76.50 95 ARG A N 1
ATOM 713 C CA . ARG A 1 95 ? 20.204 -3.795 -8.549 1.00 76.50 95 ARG A CA 1
ATOM 714 C C . ARG A 1 95 ? 20.417 -3.841 -7.038 1.00 76.50 95 ARG A C 1
ATOM 716 O O . ARG A 1 95 ? 19.608 -4.446 -6.338 1.00 76.50 95 ARG A O 1
ATOM 723 N N . MET A 1 96 ? 21.478 -3.212 -6.523 1.00 77.25 96 MET A N 1
ATOM 724 C CA . MET A 1 96 ? 21.713 -3.128 -5.074 1.00 77.25 96 MET A CA 1
ATOM 725 C C . MET A 1 96 ? 20.620 -2.316 -4.373 1.00 77.25 96 MET A C 1
ATOM 727 O O . MET A 1 96 ? 20.121 -2.746 -3.337 1.00 77.25 96 MET A O 1
ATOM 731 N N . MET A 1 97 ? 20.196 -1.198 -4.964 1.00 78.94 97 MET A N 1
ATOM 732 C CA . MET A 1 97 ? 19.119 -0.368 -4.422 1.00 78.94 97 MET A CA 1
ATOM 733 C C . MET A 1 97 ? 17.782 -1.118 -4.398 1.00 78.94 97 MET A C 1
ATOM 735 O O . MET A 1 97 ? 17.119 -1.135 -3.365 1.00 78.94 97 MET A O 1
ATOM 739 N N . ALA A 1 98 ? 17.423 -1.813 -5.483 1.00 77.06 98 ALA A N 1
ATOM 740 C CA . ALA A 1 98 ? 16.203 -2.617 -5.539 1.00 77.06 98 ALA A CA 1
ATOM 741 C C . ALA A 1 98 ? 16.231 -3.802 -4.557 1.00 77.06 98 ALA A C 1
ATOM 743 O O . ALA A 1 98 ? 15.213 -4.126 -3.952 1.00 77.06 98 ALA A O 1
ATOM 744 N N . THR A 1 99 ? 17.399 -4.421 -4.357 1.00 76.81 99 THR A N 1
ATOM 745 C CA . THR A 1 99 ? 17.567 -5.508 -3.379 1.00 76.81 99 THR A CA 1
ATOM 746 C C . THR A 1 99 ? 17.416 -4.986 -1.947 1.00 76.81 99 THR A C 1
ATOM 748 O O . THR A 1 99 ? 16.702 -5.588 -1.153 1.00 76.81 99 THR A O 1
ATOM 751 N N . ASN A 1 100 ? 18.028 -3.844 -1.617 1.00 79.50 100 ASN A N 1
ATOM 752 C CA . ASN A 1 100 ? 17.885 -3.228 -0.295 1.00 79.50 100 ASN A CA 1
ATOM 753 C C . ASN A 1 100 ? 16.435 -2.822 -0.021 1.00 79.50 100 ASN A C 1
ATOM 755 O O . ASN A 1 100 ? 15.895 -3.185 1.018 1.00 79.50 100 ASN A O 1
ATOM 759 N N . ALA A 1 101 ? 15.779 -2.161 -0.980 1.00 78.56 101 ALA A N 1
ATOM 760 C CA . ALA A 1 101 ? 14.375 -1.780 -0.858 1.00 78.56 101 ALA A CA 1
ATOM 761 C C . ALA A 1 101 ? 13.457 -3.001 -0.663 1.00 78.56 101 ALA A C 1
ATOM 763 O O . ALA A 1 101 ? 12.475 -2.918 0.071 1.00 78.56 101 ALA A O 1
ATOM 764 N N . PHE A 1 102 ? 13.789 -4.148 -1.271 1.00 78.88 102 PHE A N 1
ATOM 765 C CA . PHE A 1 102 ? 13.039 -5.391 -1.090 1.00 78.88 102 PHE A CA 1
ATOM 766 C C . PHE A 1 102 ? 13.141 -5.894 0.352 1.00 78.88 102 PHE A C 1
ATOM 768 O O . PHE A 1 102 ? 12.123 -6.207 0.962 1.00 78.88 102 PHE A O 1
ATOM 775 N N . PHE A 1 103 ? 14.354 -5.918 0.911 1.00 76.12 103 PHE A N 1
ATOM 776 C CA . PHE A 1 103 ? 14.577 -6.327 2.299 1.00 76.12 103 PHE A CA 1
ATOM 777 C C . PHE A 1 103 ? 14.049 -5.320 3.326 1.00 76.12 103 PHE A C 1
ATOM 779 O O . PHE A 1 103 ? 13.728 -5.724 4.434 1.00 76.12 103 PHE A O 1
ATOM 786 N N . GLU A 1 104 ? 13.929 -4.036 2.983 1.00 78.50 104 GLU A N 1
ATOM 787 C CA . GLU A 1 104 ? 13.304 -3.035 3.862 1.00 78.50 104 GLU A CA 1
ATOM 788 C C . GLU A 1 104 ? 11.794 -3.248 4.034 1.00 78.50 104 GLU A C 1
ATOM 790 O O . GLU A 1 104 ? 11.229 -2.852 5.051 1.00 78.50 104 GLU A O 1
ATOM 795 N N . HIS A 1 105 ? 11.142 -3.861 3.045 1.00 74.94 105 HIS A N 1
ATOM 796 C CA . HIS A 1 105 ? 9.696 -4.093 3.040 1.00 74.94 105 HIS A CA 1
ATOM 797 C C . HIS A 1 105 ? 9.304 -5.535 3.415 1.00 74.94 105 HIS A C 1
ATOM 799 O O . HIS A 1 105 ? 8.108 -5.840 3.438 1.00 74.94 105 HIS A O 1
ATOM 805 N N . LEU A 1 106 ? 10.285 -6.408 3.681 1.00 65.31 106 LEU A N 1
ATOM 806 C CA . LEU A 1 106 ? 10.106 -7.795 4.129 1.00 65.31 106 LEU A CA 1
ATOM 807 C C . LEU A 1 106 ? 10.150 -7.889 5.661 1.00 65.31 106 LEU A C 1
ATOM 809 O O . LEU A 1 106 ? 9.254 -8.558 6.224 1.00 65.31 106 LEU A O 1
#

Secondary structure (DSSP, 8-state):
-HHHHHHHHHHHHHHHHHHHHHHHTHHHHHHHHHHTT-SSHHHHHHHHHHHHHHHHHHHHH-TTHHHHHHHHHHHHHHHHHHH--TTTS-SSHHHHHHHHHHHH--

InterPro domains:
  IPR032808 DoxX family [PF07681] (9-83)

Organism: NCBI:txid2927786

Sequence (106 aa):
PVIRTVALLALCAAYIQGPLTKIFDFNGALAEMNHFGLHPAAFFAVVVIVFELAASAMVVSGFLRWLGALALAGFTLLATLIALRFWELPPGMDRMMATNAFFEHL

Foldseek 3Di:
DVVQLVVLCVVLVVLQVVLVVCVVVVVVQLVVCVVLVNPPSNVVNVCSSCLSVVLSCCCNVVPPVVVSVVSVLVVLLVCLVSVLVLVPDDPDPSSVVSVVVNVVSD

Radius of gyration: 15.3 Å; chains: 1; bounding box: 38×23×42 Å